Protein AF-J2ZHI2-F1 (afdb_monomer_lite)

Secondary structure (DSSP, 8-state):
-EEEEEEE--TTT-TT-EEEEEEEBT-EEEETTTEEEEEEEEE--SSTTS--EEEEEEEEPP------

Foldseek 3Di:
DKDWDWDFDDCVVPVQGTDIDIADAPDWDARPPFFIKHFPDKACAPDPVGDIDTDMDGDGDDPDPPPD

pLDDT: mean 87.99, std 13.16, range [37.97, 97.5]

Structure (mmCIF, N/CA/C/O backbone):
data_AF-J2ZHI2-F1
#
_entry.id   AF-J2ZHI2-F1
#
loop_
_atom_site.group_PDB
_atom_site.id
_atom_site.type_symbol
_atom_site.label_atom_id
_atom_site.label_alt_id
_atom_site.label_comp_id
_atom_site.label_asym_id
_atom_site.label_entity_id
_atom_site.label_seq_id
_atom_site.pdbx_PDB_ins_code
_atom_site.Cartn_x
_atom_site.Cartn_y
_atom_site.Cartn_z
_atom_site.occupancy
_atom_site.B_iso_or_equiv
_atom_site.auth_seq_id
_atom_site.auth_comp_id
_atom_site.auth_asym_id
_atom_site.auth_atom_id
_atom_site.pdbx_PDB_model_num
ATOM 1 N N . MET A 1 1 ? 2.184 -9.475 -7.068 1.00 87.75 1 MET A N 1
ATOM 2 C CA . MET A 1 1 ? 3.012 -8.253 -6.933 1.00 87.75 1 MET A CA 1
ATOM 3 C C . MET A 1 1 ? 3.025 -7.765 -5.480 1.00 87.75 1 MET A C 1
ATOM 5 O O . MET A 1 1 ? 2.159 -8.191 -4.720 1.00 87.75 1 MET A O 1
ATOM 9 N N . LYS A 1 2 ? 3.982 -6.914 -5.075 1.00 91.88 2 LYS A N 1
ATOM 10 C CA . LYS A 1 2 ? 3.967 -6.217 -3.772 1.00 91.88 2 LYS A CA 1
ATOM 11 C C . LYS A 1 2 ? 4.277 -4.729 -3.932 1.00 91.88 2 LYS A C 1
ATOM 13 O O . LYS A 1 2 ? 5.070 -4.381 -4.800 1.00 91.88 2 LYS A O 1
ATOM 18 N N . ALA A 1 3 ? 3.705 -3.883 -3.082 1.00 92.38 3 ALA A N 1
ATOM 19 C CA . ALA A 1 3 ? 3.978 -2.446 -3.067 1.00 92.38 3 ALA A CA 1
ATOM 20 C C . ALA A 1 3 ? 4.040 -1.916 -1.631 1.00 92.38 3 ALA A C 1
ATOM 22 O O . ALA A 1 3 ? 3.221 -2.294 -0.795 1.00 92.38 3 ALA A O 1
ATOM 23 N N . SER A 1 4 ? 4.991 -1.030 -1.345 1.00 92.88 4 SER A N 1
ATOM 24 C CA . SER A 1 4 ? 5.027 -0.317 -0.067 1.00 92.88 4 SER A CA 1
ATOM 25 C C . SER A 1 4 ? 4.034 0.839 -0.096 1.00 92.88 4 SER A C 1
ATOM 27 O 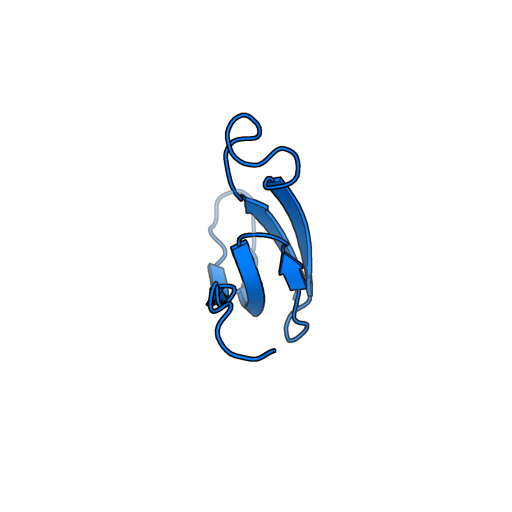O . SER A 1 4 ? 4.034 1.626 -1.041 1.00 92.88 4 SER A O 1
ATOM 29 N N . LEU A 1 5 ? 3.217 0.955 0.946 1.00 92.56 5 LEU A N 1
ATOM 30 C CA . LEU A 1 5 ? 2.291 2.067 1.131 1.00 92.56 5 LEU A CA 1
ATOM 31 C C . LEU A 1 5 ? 2.523 2.683 2.510 1.00 92.56 5 LEU A C 1
ATOM 33 O O . LEU A 1 5 ? 2.538 1.979 3.519 1.00 92.56 5 LEU A O 1
ATOM 37 N N . SER A 1 6 ? 2.683 4.001 2.543 1.00 92.44 6 SER A N 1
ATOM 38 C CA . SER A 1 6 ? 2.715 4.795 3.769 1.00 92.44 6 SER A CA 1
ATOM 39 C C . SER A 1 6 ? 1.744 5.956 3.639 1.00 92.44 6 SER A C 1
ATOM 41 O O . SER A 1 6 ? 1.718 6.620 2.601 1.00 92.44 6 SER A O 1
ATOM 43 N N . GLY A 1 7 ? 0.970 6.216 4.681 1.00 89.56 7 GLY A N 1
ATOM 44 C CA . GLY A 1 7 ? -0.014 7.286 4.673 1.00 89.56 7 GLY A CA 1
ATOM 45 C C . GLY A 1 7 ? -0.738 7.397 6.003 1.00 89.56 7 GLY A C 1
ATOM 46 O O . GLY A 1 7 ? -0.294 6.857 7.016 1.00 89.56 7 GLY A O 1
ATOM 47 N N . GLY A 1 8 ? -1.863 8.105 5.983 1.00 86.62 8 GLY A N 1
ATOM 48 C CA . GLY A 1 8 ? -2.722 8.281 7.146 1.00 86.62 8 GLY A CA 1
ATOM 49 C C . GLY A 1 8 ? -2.838 9.732 7.599 1.00 86.62 8 GLY A C 1
ATOM 50 O O . GLY A 1 8 ? -2.609 10.663 6.824 1.00 86.62 8 GLY A O 1
ATOM 51 N N . TYR A 1 9 ? -3.235 9.912 8.854 1.00 85.50 9 TYR A N 1
ATOM 52 C CA . TYR A 1 9 ? -3.518 11.209 9.458 1.00 85.50 9 TYR A CA 1
ATOM 53 C C . TYR A 1 9 ? -2.341 11.733 10.279 1.00 85.50 9 TYR A C 1
ATOM 55 O O . TYR A 1 9 ? -1.438 11.002 10.686 1.00 85.50 9 TYR A O 1
ATOM 63 N N . SER A 1 10 ? -2.363 13.040 10.531 1.00 84.56 10 SER A N 1
ATOM 64 C CA . SER A 1 10 ? -1.431 13.688 11.448 1.00 84.56 10 SER A CA 1
ATOM 65 C C . SER A 1 10 ? -1.554 13.075 12.847 1.00 84.56 10 SER A C 1
ATOM 67 O O . SER A 1 10 ? -2.645 13.011 13.413 1.00 84.56 10 SER A O 1
ATOM 69 N N . ALA A 1 11 ? -0.414 12.702 13.438 1.00 86.06 11 ALA A N 1
ATOM 70 C CA . ALA A 1 11 ? -0.346 12.146 14.792 1.00 86.06 1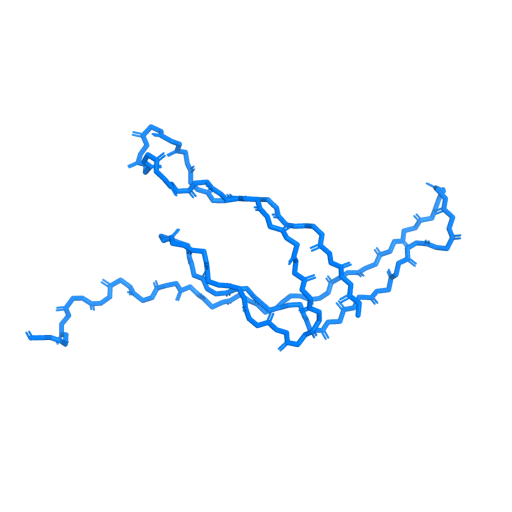1 ALA A CA 1
ATOM 71 C C . ALA A 1 11 ? -0.823 13.123 15.886 1.00 86.06 11 ALA A C 1
ATOM 73 O O . ALA A 1 11 ? -1.050 12.716 17.022 1.00 86.06 11 ALA A O 1
ATOM 74 N N . LYS A 1 12 ? -0.961 14.420 15.566 1.00 90.12 12 LYS A N 1
ATOM 75 C CA . LYS A 1 12 ? -1.547 15.409 16.484 1.00 90.12 12 LYS A CA 1
ATOM 76 C C . LYS A 1 12 ? -3.061 15.250 16.610 1.00 90.12 12 LYS A C 1
ATOM 78 O O . LYS A 1 12 ? -3.599 15.546 17.670 1.00 90.12 12 LYS A O 1
ATOM 83 N N . ASP A 1 13 ? -3.715 14.812 15.538 1.00 90.25 13 ASP A N 1
ATOM 84 C CA . ASP A 1 13 ? -5.172 14.700 15.445 1.00 90.25 13 ASP A CA 1
ATOM 85 C C . ASP A 1 13 ? -5.626 13.262 15.732 1.00 90.25 13 ASP A C 1
ATOM 87 O O . ASP A 1 13 ? -6.615 13.051 16.428 1.00 90.25 13 ASP A O 1
ATOM 91 N N . VAL A 1 14 ? -4.863 12.274 15.243 1.00 88.19 14 VAL A N 1
ATOM 92 C CA . VAL A 1 14 ? -5.091 10.839 15.462 1.00 88.19 14 VAL A CA 1
ATOM 93 C C . VAL A 1 14 ? -3.751 10.182 15.833 1.00 88.19 14 VAL A C 1
ATOM 95 O O . VAL A 1 14 ? -2.942 9.927 14.939 1.00 88.19 14 VAL A O 1
ATOM 98 N N . PRO A 1 15 ? -3.470 9.932 17.129 1.00 86.50 15 PRO A N 1
ATOM 99 C CA . PRO A 1 15 ? -2.159 9.468 17.608 1.00 86.50 15 PRO A CA 1
ATOM 100 C C . PRO A 1 15 ? -1.613 8.196 16.939 1.00 86.50 15 PRO A C 1
ATOM 102 O O . PRO A 1 15 ? -0.401 8.045 16.809 1.00 86.50 15 PRO A O 1
ATOM 105 N N . ASP A 1 16 ? -2.492 7.306 16.487 1.00 85.56 16 ASP A N 1
ATOM 106 C CA . ASP A 1 16 ? -2.209 6.051 15.781 1.00 85.56 16 ASP A CA 1
ATOM 107 C C . ASP A 1 16 ? -2.706 6.066 14.321 1.00 85.56 16 ASP A C 1
ATOM 109 O O . ASP A 1 16 ? -2.829 5.026 13.681 1.00 85.56 16 ASP A O 1
ATOM 113 N N . GLY A 1 17 ? -2.971 7.254 13.770 1.00 86.00 17 GLY A N 1
ATOM 114 C CA . GLY A 1 17 ? -3.557 7.425 12.441 1.00 86.00 17 GLY A CA 1
ATOM 115 C C . GLY A 1 17 ? -2.579 7.288 11.276 1.00 86.00 17 GLY A C 1
ATOM 116 O O . GLY A 1 17 ? -3.018 7.361 10.132 1.00 86.00 17 GLY A O 1
ATOM 117 N N . HIS A 1 18 ? -1.277 7.128 11.531 1.00 91.12 18 HIS A N 1
ATOM 118 C CA . HIS A 1 18 ? -0.254 6.912 10.503 1.00 91.12 18 HIS A CA 1
ATOM 119 C C . HIS A 1 18 ? 0.081 5.424 10.372 1.00 91.12 18 HIS A C 1
ATOM 121 O O . HIS A 1 18 ? 0.320 4.744 11.369 1.00 91.12 18 HIS A O 1
ATOM 127 N N . PHE A 1 19 ? 0.213 4.938 9.140 1.00 91.06 19 PHE A N 1
ATOM 128 C CA . PHE A 1 19 ? 0.574 3.554 8.856 1.00 91.06 19 PHE A CA 1
ATOM 129 C C . PHE A 1 19 ? 1.672 3.455 7.794 1.00 91.06 19 PHE A C 1
ATOM 131 O O . PHE A 1 19 ? 1.760 4.267 6.874 1.00 91.06 19 PHE A O 1
ATOM 138 N N . THR A 1 20 ? 2.473 2.396 7.904 1.00 94.56 20 THR A N 1
ATOM 139 C CA . THR A 1 20 ? 3.406 1.943 6.867 1.00 94.56 20 THR A CA 1
ATOM 140 C C . THR A 1 20 ? 3.243 0.440 6.723 1.00 94.56 20 THR A C 1
ATOM 142 O O . THR A 1 20 ? 3.319 -0.286 7.711 1.00 94.56 20 THR A O 1
ATOM 145 N N . THR A 1 21 ? 3.025 -0.037 5.502 1.00 94.56 21 THR A N 1
ATOM 146 C CA . THR A 1 21 ? 2.794 -1.458 5.232 1.00 94.56 21 THR A CA 1
ATOM 147 C C . THR A 1 21 ? 3.363 -1.884 3.881 1.00 94.56 21 THR A C 1
ATOM 149 O O . THR A 1 21 ? 3.744 -1.059 3.049 1.00 94.56 21 THR A O 1
ATOM 152 N N . THR A 1 22 ? 3.398 -3.196 3.657 1.00 95.31 22 THR A N 1
ATOM 153 C CA . THR A 1 22 ? 3.590 -3.799 2.337 1.00 95.31 22 THR A CA 1
ATOM 154 C C . THR A 1 22 ? 2.282 -4.444 1.912 1.00 95.31 22 THR A C 1
ATOM 156 O O . THR A 1 22 ? 1.847 -5.418 2.519 1.00 95.31 22 THR A O 1
ATOM 159 N N . LEU A 1 23 ? 1.675 -3.926 0.850 1.00 95.19 23 LEU A N 1
ATOM 160 C CA . LEU A 1 23 ? 0.525 -4.552 0.218 1.00 95.19 23 LEU A CA 1
ATOM 161 C C . LEU A 1 23 ? 0.984 -5.738 -0.625 1.00 95.19 23 LEU A C 1
ATOM 163 O O . LEU A 1 23 ? 1.960 -5.639 -1.377 1.00 95.19 23 LEU A O 1
ATOM 167 N N . ILE A 1 24 ? 0.253 -6.842 -0.526 1.00 95.50 24 ILE A N 1
ATOM 168 C CA . ILE A 1 24 ? 0.376 -8.004 -1.403 1.00 95.50 24 ILE A CA 1
ATOM 169 C C . ILE A 1 24 ? -0.821 -7.965 -2.353 1.00 95.50 24 ILE A C 1
ATOM 171 O O . ILE A 1 24 ? -1.943 -7.687 -1.942 1.00 95.50 24 ILE A O 1
ATOM 175 N N . GLN A 1 25 ? -0.579 -8.172 -3.647 1.00 96.31 25 GLN A N 1
ATOM 176 C CA . GLN A 1 25 ? -1.632 -8.086 -4.660 1.00 96.31 25 GLN A CA 1
ATOM 177 C C . GLN A 1 25 ? -2.789 -9.045 -4.355 1.00 96.31 25 GLN A C 1
ATOM 179 O O . GLN A 1 25 ? -2.561 -10.235 -4.146 1.00 96.31 25 GLN A O 1
ATOM 184 N N . GLY A 1 26 ? -4.012 -8.515 -4.367 1.00 96.06 26 GLY A N 1
ATOM 185 C CA . GLY A 1 26 ? -5.240 -9.240 -4.042 1.00 96.06 26 GLY A CA 1
ATOM 186 C C . GLY A 1 26 ? -5.521 -9.407 -2.545 1.00 96.06 26 GLY A C 1
ATOM 187 O O . GLY A 1 26 ? -6.637 -9.782 -2.197 1.00 96.06 26 GLY A O 1
ATOM 188 N N . GLU A 1 27 ? -4.565 -9.108 -1.660 1.00 97.50 27 GLU A N 1
ATOM 189 C CA . GLU A 1 27 ? -4.768 -9.177 -0.211 1.00 97.50 27 GLU A CA 1
ATOM 190 C C . GLU A 1 27 ? -5.175 -7.802 0.345 1.00 97.50 27 GLU A C 1
ATOM 192 O O . GLU A 1 27 ? -4.470 -6.811 0.112 1.00 97.50 27 GLU A O 1
ATOM 197 N N . PRO A 1 28 ? -6.295 -7.712 1.084 1.00 96.38 28 PRO A N 1
ATOM 198 C CA . PRO A 1 28 ? -6.704 -6.467 1.711 1.00 96.38 28 PRO A CA 1
ATOM 199 C C . PRO A 1 28 ? -5.843 -6.163 2.942 1.00 96.38 28 PRO A C 1
ATOM 201 O O . PRO A 1 28 ? -5.558 -7.036 3.763 1.00 96.38 28 PRO A O 1
ATOM 204 N N . PHE A 1 29 ? -5.491 -4.893 3.110 1.00 95.00 29 PHE A N 1
ATOM 205 C CA . PHE A 1 29 ? -4.876 -4.354 4.317 1.00 95.00 29 PHE A CA 1
ATOM 206 C C . PHE A 1 29 ? -5.803 -3.324 4.953 1.00 95.00 29 PHE A C 1
ATOM 208 O O . PHE A 1 29 ? -6.140 -2.316 4.332 1.00 95.00 29 PHE A O 1
ATOM 215 N N . TYR A 1 30 ? -6.178 -3.559 6.205 1.00 93.50 30 TYR A N 1
ATOM 216 C CA . TYR A 1 30 ? -6.939 -2.602 6.993 1.00 93.50 30 TYR A CA 1
ATOM 217 C C . TYR A 1 30 ? -6.001 -1.630 7.713 1.00 93.50 30 TYR A C 1
ATOM 219 O O . TYR A 1 30 ? -5.186 -2.046 8.539 1.00 93.50 30 TYR A O 1
ATOM 227 N N . ALA A 1 31 ? -6.134 -0.339 7.408 1.00 91.00 31 ALA A N 1
ATOM 228 C CA . ALA A 1 31 ? -5.470 0.745 8.113 1.00 91.00 31 ALA A CA 1
ATOM 229 C C . ALA A 1 31 ? -6.477 1.420 9.060 1.00 91.00 31 ALA A C 1
ATOM 231 O O . ALA A 1 31 ? -7.410 2.068 8.567 1.00 91.00 31 ALA A O 1
ATOM 232 N N . PRO A 1 32 ? -6.296 1.309 10.389 1.00 86.94 32 PRO A N 1
ATOM 233 C CA . PRO A 1 32 ? -7.164 1.981 11.348 1.00 86.94 32 PRO A CA 1
ATOM 234 C C . PRO A 1 32 ? -7.304 3.476 11.045 1.00 86.94 32 PRO A C 1
ATOM 236 O O . PRO A 1 32 ? -6.331 4.131 10.663 1.00 86.94 32 PRO A O 1
ATOM 239 N N . HIS A 1 33 ? -8.514 4.006 11.222 1.00 86.25 33 HIS A N 1
ATOM 240 C CA . HIS A 1 33 ? -8.916 5.404 11.019 1.00 86.25 33 HIS A CA 1
ATOM 241 C C . HIS A 1 33 ? -8.993 5.864 9.560 1.00 86.25 33 HIS A C 1
ATOM 243 O O . HIS A 1 33 ? -9.584 6.909 9.286 1.00 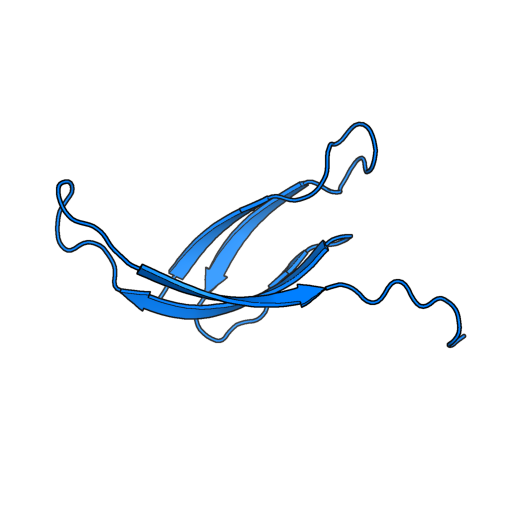86.25 33 HIS A O 1
ATOM 249 N N . ALA A 1 34 ? -8.405 5.122 8.617 1.00 87.75 34 ALA A N 1
ATOM 250 C CA . ALA A 1 34 ? -8.385 5.468 7.197 1.00 87.75 34 ALA A CA 1
ATOM 251 C C . ALA A 1 34 ? -9.334 4.590 6.374 1.00 87.75 34 ALA A C 1
ATOM 253 O O . ALA A 1 34 ? -10.196 5.109 5.658 1.00 87.75 34 ALA A O 1
ATOM 254 N N . GLY A 1 35 ? -9.177 3.268 6.454 1.00 90.94 35 GLY A N 1
ATOM 255 C CA . GLY A 1 35 ? -9.928 2.316 5.641 1.00 90.94 35 GLY A CA 1
ATOM 256 C C . GLY A 1 35 ? -9.101 1.139 5.141 1.00 90.94 35 GLY A C 1
ATOM 257 O O . GLY A 1 35 ? -7.984 0.887 5.592 1.00 90.94 35 GLY A O 1
ATOM 258 N N . THR A 1 36 ? -9.664 0.410 4.186 1.00 94.62 36 THR A N 1
ATOM 259 C CA . THR A 1 36 ? -9.059 -0.787 3.602 1.00 94.62 36 THR A CA 1
ATOM 260 C C . THR A 1 36 ? -8.408 -0.457 2.266 1.00 94.62 36 THR A C 1
ATOM 262 O O . THR A 1 36 ? -9.008 0.177 1.398 1.00 94.62 36 THR A O 1
ATOM 265 N N . PHE A 1 37 ? -7.178 -0.926 2.083 1.00 95.12 37 PHE A N 1
ATOM 266 C CA . PHE A 1 37 ? -6.412 -0.797 0.851 1.00 95.12 37 PHE A CA 1
ATOM 267 C C . PHE A 1 37 ? -6.194 -2.177 0.244 1.00 95.12 37 PHE A C 1
ATOM 269 O O . PHE A 1 37 ? -5.762 -3.095 0.937 1.00 95.12 37 PHE A O 1
ATOM 276 N N . THR A 1 38 ? -6.426 -2.314 -1.059 1.00 96.88 38 THR A N 1
ATOM 277 C CA . THR A 1 38 ? -6.101 -3.539 -1.801 1.00 96.88 38 THR A CA 1
ATOM 278 C C . THR A 1 38 ? -5.283 -3.179 -3.031 1.00 96.88 38 THR A C 1
ATOM 280 O O . THR A 1 38 ? -5.708 -2.361 -3.848 1.00 96.88 38 THR A O 1
ATOM 283 N N . LEU A 1 39 ? -4.110 -3.796 -3.187 1.00 97.38 39 LEU A N 1
ATOM 284 C CA . LEU A 1 39 ? -3.341 -3.701 -4.426 1.00 97.38 39 LEU A CA 1
ATOM 285 C C . LEU A 1 39 ? -4.019 -4.583 -5.480 1.00 97.38 39 LEU A C 1
ATOM 287 O O . LEU A 1 39 ? -4.014 -5.807 -5.352 1.00 97.38 39 LEU A O 1
ATOM 291 N N . LEU A 1 40 ? -4.607 -3.967 -6.504 1.00 97.38 40 LEU A N 1
ATOM 292 C CA . LEU A 1 40 ? -5.294 -4.688 -7.577 1.00 97.38 40 LEU A CA 1
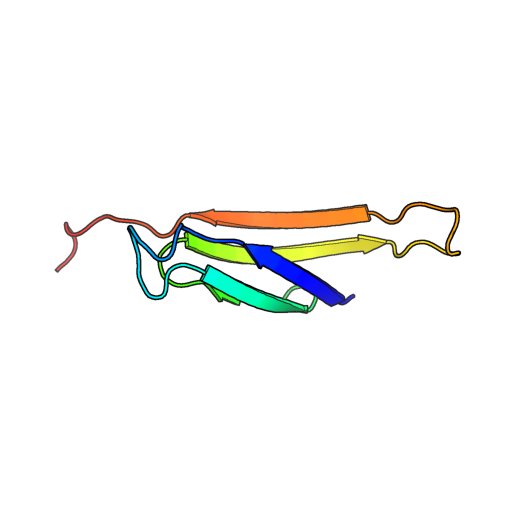ATOM 293 C C . LEU A 1 40 ? -4.296 -5.174 -8.624 1.00 97.38 40 LEU A C 1
ATOM 295 O O . LEU A 1 40 ? -4.316 -6.337 -9.025 1.00 97.38 40 LEU A O 1
ATOM 299 N N . ASP A 1 41 ? -3.394 -4.284 -9.027 1.00 96.38 41 ASP A N 1
ATOM 300 C CA . ASP A 1 41 ? -2.383 -4.567 -10.035 1.00 96.38 41 ASP A CA 1
ATOM 301 C C . ASP A 1 41 ? -1.133 -3.715 -9.834 1.00 96.38 41 ASP A C 1
ATOM 303 O O . ASP A 1 41 ? -1.176 -2.671 -9.178 1.00 96.38 41 ASP A O 1
ATOM 307 N N . GLY A 1 42 ? -0.014 -4.158 -10.392 1.00 92.38 42 GLY A N 1
ATOM 308 C CA . GLY A 1 42 ? 1.207 -3.373 -10.398 1.00 92.38 42 GLY A CA 1
ATOM 309 C C . GLY A 1 42 ? 2.214 -3.877 -11.414 1.00 92.38 42 GLY A C 1
ATOM 310 O O . GLY A 1 42 ? 2.449 -5.078 -11.524 1.00 92.38 42 GLY A O 1
ATOM 311 N N . ASP A 1 43 ? 2.846 -2.925 -12.088 1.00 93.81 43 ASP A N 1
ATOM 312 C CA . ASP A 1 43 ? 3.917 -3.143 -13.049 1.00 93.81 43 ASP A CA 1
ATOM 313 C C . ASP A 1 43 ? 5.188 -2.448 -12.534 1.00 93.81 43 ASP A C 1
ATOM 315 O O . ASP A 1 43 ? 5.217 -1.216 -12.446 1.00 93.81 43 ASP A O 1
ATOM 319 N N . PRO A 1 44 ? 6.217 -3.185 -12.086 1.00 91.44 44 PRO A N 1
ATOM 320 C CA . PRO A 1 44 ? 7.437 -2.578 -11.573 1.00 91.44 44 PRO A CA 1
ATOM 321 C C . PRO A 1 44 ? 8.232 -1.881 -12.681 1.00 91.44 44 PRO A C 1
ATOM 323 O O . PRO A 1 44 ? 8.266 -2.325 -13.825 1.00 91.44 44 PRO A O 1
ATOM 326 N N . ALA A 1 45 ? 8.962 -0.825 -12.317 1.00 93.38 45 ALA A N 1
ATOM 327 C CA . ALA A 1 45 ? 9.914 -0.215 -13.236 1.00 93.38 45 ALA A CA 1
ATOM 328 C C . ALA A 1 45 ? 10.981 -1.250 -13.654 1.00 93.38 45 ALA A C 1
ATOM 330 O O . ALA A 1 45 ? 11.587 -1.881 -12.781 1.00 93.38 45 ALA A O 1
ATOM 331 N N . PRO A 1 46 ? 11.264 -1.418 -14.956 1.00 92.56 46 PRO A N 1
ATOM 332 C CA . PRO A 1 46 ? 12.259 -2.386 -15.419 1.00 92.56 46 PRO A CA 1
ATOM 333 C C . PRO A 1 46 ? 13.706 -1.931 -15.153 1.00 92.56 46 PRO A C 1
ATOM 335 O O . PRO A 1 46 ? 14.629 -2.743 -15.213 1.00 92.56 46 PRO A O 1
ATOM 338 N N . SER A 1 47 ? 13.922 -0.645 -14.860 1.00 94.38 47 SER A N 1
ATOM 339 C CA . SER A 1 47 ? 15.210 -0.067 -14.462 1.00 94.38 47 SER A CA 1
ATOM 340 C C . SER A 1 47 ? 15.008 1.199 -13.618 1.00 94.38 47 SER A C 1
ATOM 342 O O . SER A 1 47 ? 13.894 1.704 -13.501 1.00 94.38 47 SER A O 1
ATOM 344 N N . VAL A 1 48 ? 16.094 1.719 -13.035 1.00 90.50 48 VAL A N 1
ATOM 345 C CA . VAL A 1 48 ? 16.074 2.889 -12.131 1.00 90.50 48 VAL A CA 1
ATOM 346 C C . VAL A 1 48 ? 15.660 4.202 -12.802 1.00 90.50 48 VAL A C 1
ATOM 348 O O . VAL A 1 48 ? 15.203 5.110 -12.115 1.00 90.50 48 VAL A O 1
ATOM 351 N N . ASP A 1 49 ? 15.789 4.289 -14.126 1.00 94.44 49 ASP A N 1
ATOM 352 C CA . ASP A 1 49 ? 15.471 5.492 -14.906 1.00 94.44 49 ASP A CA 1
ATOM 353 C C . ASP A 1 49 ? 14.062 5.445 -15.519 1.00 94.44 49 ASP A C 1
ATOM 355 O O . ASP A 1 49 ? 13.661 6.353 -16.247 1.00 94.44 49 ASP A O 1
ATOM 359 N N . LEU A 1 50 ? 13.315 4.368 -15.266 1.00 94.19 50 LEU A N 1
ATOM 360 C CA . LEU A 1 50 ? 11.986 4.139 -15.820 1.00 94.19 50 LEU A CA 1
ATOM 361 C C . LEU A 1 50 ? 10.925 4.119 -14.718 1.00 94.19 50 LEU A C 1
ATOM 363 O O . LEU A 1 50 ? 11.217 4.040 -13.526 1.00 94.19 50 LEU A O 1
ATOM 367 N N . HIS A 1 51 ? 9.664 4.216 -15.130 1.00 92.31 51 HIS A N 1
ATOM 368 C CA . HIS A 1 51 ? 8.528 4.259 -14.218 1.00 92.31 51 HIS A CA 1
ATOM 369 C C . HIS A 1 51 ? 7.830 2.904 -14.144 1.00 92.31 51 HIS A C 1
ATOM 371 O O . HIS A 1 51 ? 7.722 2.197 -15.142 1.00 92.31 51 HIS A O 1
ATOM 377 N N . GLY A 1 52 ? 7.345 2.574 -12.950 1.00 91.62 52 GLY A N 1
ATOM 378 C CA . GLY A 1 52 ? 6.358 1.524 -12.738 1.00 91.62 52 GLY A CA 1
ATOM 379 C C . GLY A 1 52 ? 4.977 2.128 -12.500 1.00 91.62 52 GLY A C 1
ATOM 380 O O . GLY A 1 52 ? 4.828 3.345 -12.370 1.00 91.62 52 GLY A O 1
ATOM 381 N N . SER A 1 53 ? 3.966 1.278 -12.397 1.00 94.12 53 SER A N 1
ATOM 382 C CA . SER A 1 53 ? 2.607 1.667 -12.038 1.00 94.12 53 SER A CA 1
ATOM 383 C C . SER A 1 53 ? 2.041 0.737 -10.968 1.00 94.12 53 SER A C 1
ATOM 385 O O . SER A 1 53 ? 2.463 -0.409 -10.827 1.00 94.12 53 SER A O 1
ATOM 387 N N . ALA A 1 54 ? 1.096 1.240 -10.182 1.00 94.06 54 ALA A N 1
ATOM 388 C CA . ALA A 1 54 ? 0.335 0.448 -9.228 1.00 94.06 54 ALA A CA 1
ATOM 389 C C . ALA A 1 54 ? -1.108 0.949 -9.217 1.00 94.06 54 ALA A C 1
ATOM 391 O O . ALA A 1 54 ? -1.349 2.155 -9.146 1.00 94.06 54 ALA A O 1
ATOM 392 N N . THR A 1 55 ? -2.056 0.019 -9.271 1.00 96.12 55 THR A N 1
ATOM 393 C CA . THR A 1 55 ? -3.490 0.297 -9.181 1.00 96.12 55 THR A CA 1
ATOM 394 C C . THR A 1 55 ? -4.003 -0.203 -7.841 1.00 96.12 55 THR A C 1
ATOM 396 O O . THR A 1 55 ? -3.817 -1.369 -7.487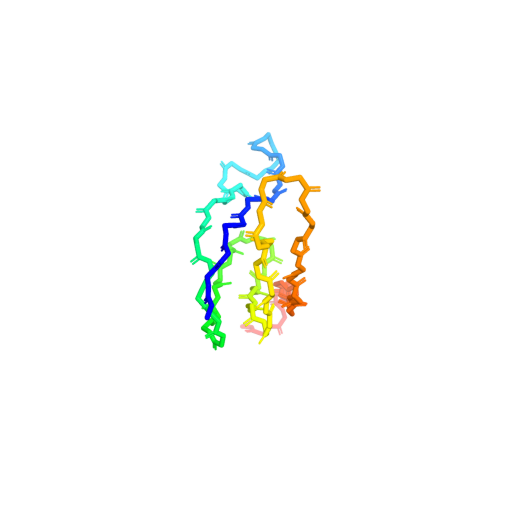 1.00 96.12 55 THR A O 1
ATOM 399 N N . LEU A 1 56 ? -4.665 0.677 -7.092 1.00 94.81 56 LEU A N 1
ATOM 400 C CA . LEU A 1 56 ? -5.144 0.406 -5.740 1.00 94.81 56 LEU A CA 1
ATOM 401 C C . LEU A 1 56 ? -6.660 0.603 -5.680 1.00 94.81 56 LEU A C 1
ATOM 403 O O . LEU A 1 56 ? -7.178 1.571 -6.235 1.00 94.81 56 LEU A O 1
ATOM 407 N N . CYS A 1 57 ? -7.350 -0.276 -4.958 1.00 95.81 57 CYS A N 1
ATOM 408 C CA . CYS A 1 57 ? -8.672 0.020 -4.420 1.00 95.81 57 CYS A CA 1
ATOM 409 C C . CYS A 1 57 ? -8.504 0.600 -3.015 1.00 95.81 57 CYS A C 1
ATOM 411 O O . CYS A 1 57 ? -7.734 0.057 -2.215 1.00 95.81 57 CYS A O 1
ATOM 413 N N . PHE A 1 58 ? -9.228 1.675 -2.719 1.00 94.38 58 PHE A N 1
ATOM 414 C CA . PHE A 1 58 ? -9.342 2.230 -1.378 1.00 94.38 58 PHE A CA 1
ATOM 415 C C . PHE A 1 58 ? -10.814 2.313 -0.991 1.00 94.38 58 PHE A C 1
ATOM 417 O O . PHE A 1 58 ? -11.613 2.957 -1.673 1.00 94.38 58 PHE A O 1
ATOM 424 N N . GLU A 1 59 ? -11.141 1.693 0.133 1.00 94.25 59 GLU A N 1
ATOM 425 C CA . GLU A 1 59 ? -12.460 1.729 0.745 1.00 94.25 59 GLU A CA 1
ATOM 426 C C . GLU A 1 59 ? -12.335 2.445 2.082 1.00 94.25 59 GLU A C 1
ATOM 428 O O . GLU A 1 59 ? -11.701 1.945 3.010 1.00 94.25 59 GLU A O 1
ATOM 433 N N . LYS A 1 60 ? -12.915 3.643 2.171 1.00 89.44 60 LYS A N 1
ATOM 434 C CA . LYS A 1 60 ? -12.888 4.443 3.394 1.00 89.44 60 LYS A CA 1
ATOM 435 C C . LYS A 1 60 ? -13.543 3.677 4.547 1.00 89.44 60 LYS A C 1
ATOM 437 O O . LYS A 1 60 ? -14.609 3.090 4.371 1.00 89.44 60 LYS A O 1
ATOM 442 N N . GLU A 1 61 ? -12.948 3.760 5.736 1.00 83.75 61 GLU A N 1
ATOM 443 C CA . GLU A 1 61 ? -13.578 3.259 6.958 1.00 83.75 61 GLU A CA 1
ATOM 444 C C . GLU A 1 61 ? -14.921 3.968 7.184 1.00 83.75 61 GLU A C 1
ATOM 446 O O . GLU A 1 61 ? -15.005 5.203 7.216 1.00 83.75 61 GLU A O 1
ATOM 451 N N . SER A 1 62 ? -15.995 3.186 7.301 1.00 73.56 62 SER A N 1
ATOM 452 C CA . SER A 1 62 ? -17.307 3.739 7.615 1.00 73.56 62 SER A CA 1
ATOM 453 C C . SER A 1 62 ? -17.278 4.288 9.034 1.00 73.56 62 SER A C 1
ATOM 455 O O . SER A 1 62 ? -17.110 3.545 9.994 1.00 73.56 62 SER A O 1
ATOM 457 N N . SER A 1 63 ? -17.480 5.593 9.170 1.00 62.69 63 SER A N 1
ATOM 458 C CA . SER A 1 63 ? -17.602 6.261 10.463 1.00 62.69 63 SER A CA 1
ATOM 459 C C . SER A 1 63 ? -19.016 6.162 11.047 1.00 62.69 63 SER A C 1
ATOM 461 O O . SER A 1 63 ? -19.370 7.004 11.863 1.00 62.69 63 SER A O 1
ATOM 463 N N . ASP A 1 64 ? -19.850 5.217 10.596 1.00 50.31 64 ASP A N 1
ATOM 464 C CA . ASP A 1 64 ? -21.264 5.160 10.968 1.00 50.31 64 ASP A CA 1
ATOM 465 C C . ASP A 1 64 ? -21.468 4.484 12.341 1.00 50.31 64 ASP A C 1
ATOM 467 O O . ASP A 1 64 ? -21.363 3.260 12.446 1.00 50.31 64 ASP A O 1
ATOM 471 N N . PRO A 1 65 ? -21.784 5.240 13.412 1.00 48.78 65 PRO A N 1
ATOM 472 C CA . PRO A 1 65 ? -22.021 4.690 14.743 1.00 48.78 65 PRO A CA 1
ATOM 473 C C . PRO A 1 65 ? -23.455 4.151 14.890 1.00 48.78 65 PRO A C 1
ATOM 475 O O . PRO A 1 65 ? -23.846 3.756 15.983 1.00 48.78 65 PRO A O 1
ATOM 478 N N . SER A 1 66 ? -24.277 4.175 13.830 1.00 43.94 66 SER A N 1
ATOM 479 C CA . SER A 1 66 ? -25.724 3.919 13.904 1.00 43.94 66 SER A CA 1
ATOM 480 C C . SER A 1 66 ? -26.144 2.444 13.787 1.00 43.94 66 SER A C 1
ATOM 482 O O . SER A 1 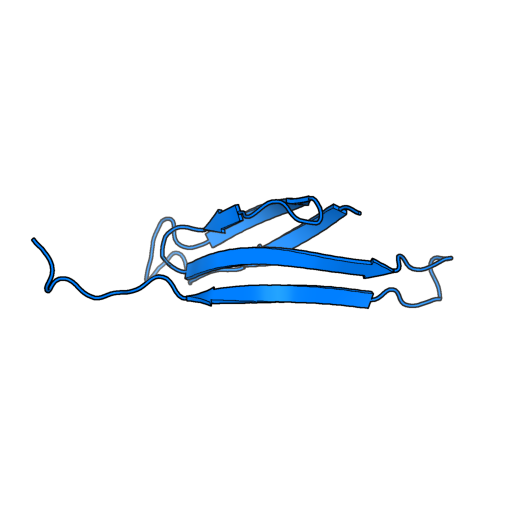66 ? -27.329 2.147 13.641 1.00 43.94 66 SER A O 1
ATOM 484 N N . THR A 1 67 ? -25.205 1.501 13.911 1.00 46.97 67 THR A N 1
ATOM 485 C CA . THR A 1 67 ? -25.508 0.059 13.973 1.00 46.97 67 THR A CA 1
ATOM 486 C C . THR A 1 67 ? -24.879 -0.607 15.198 1.00 46.97 67 THR A C 1
ATOM 488 O O . THR A 1 67 ? -24.006 -1.463 15.084 1.00 46.97 67 THR A O 1
ATOM 491 N N . SER A 1 68 ? -25.310 -0.222 16.400 1.00 37.97 68 SER A N 1
ATOM 492 C CA . SER A 1 68 ? -25.176 -1.031 17.626 1.00 37.97 68 SER A CA 1
ATOM 493 C C . SER A 1 68 ? -26.237 -0.650 18.648 1.00 37.97 68 SER A C 1
ATOM 495 O O . SER A 1 68 ? -26.505 0.563 18.788 1.00 37.97 68 SER A O 1
#

Sequence (68 aa):
MKASLSGGYSAKDVPDGHFTTTLIQGEPFYAPHAGTFTLLDGDPAPSVDLHGSATLCFEKESSDPSTS

Radius of gyration: 14.62 Å; chains: 1; bounding box: 42×25×33 Å